Protein AF-A0A316QCT9-F1 (afdb_monomer_lite)

Radius of gyration: 13.99 Å; chains: 1; bounding box: 31×40×29 Å

Structure (mmCIF, N/CA/C/O backbone):
data_AF-A0A316QCT9-F1
#
_entry.id   AF-A0A316QCT9-F1
#
loop_
_atom_site.group_PDB
_atom_site.id
_atom_site.type_symbol
_atom_site.label_atom_id
_atom_site.label_alt_id
_atom_site.label_comp_id
_atom_site.label_asym_id
_atom_site.label_entity_id
_atom_site.label_seq_id
_atom_site.pdbx_PDB_ins_code
_atom_site.Cartn_x
_atom_site.Cartn_y
_atom_site.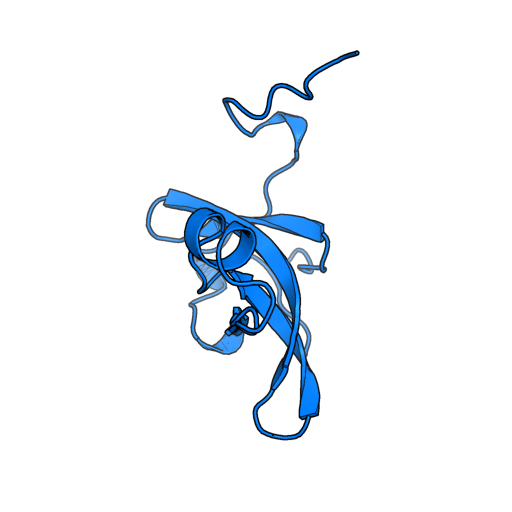Cartn_z
_a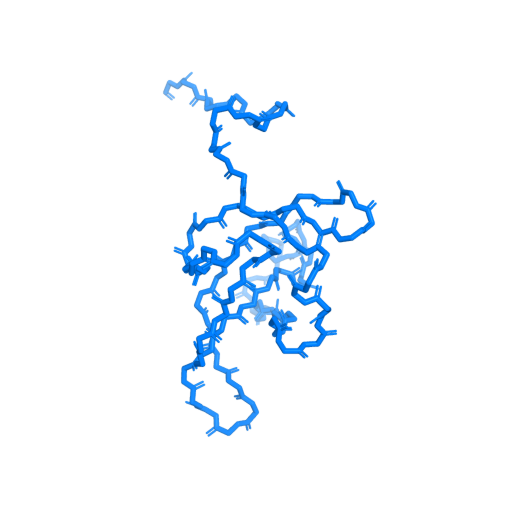tom_site.occupancy
_atom_site.B_iso_or_equiv
_atom_site.auth_seq_id
_atom_site.auth_comp_id
_atom_site.auth_asym_id
_atom_site.auth_atom_id
_atom_site.pdbx_PDB_model_num
ATOM 1 N N . MET A 1 1 ? -5.578 -9.451 -3.124 1.00 82.25 1 MET A N 1
ATOM 2 C CA . MET A 1 1 ? -6.011 -9.637 -1.714 1.00 82.25 1 MET A CA 1
ATOM 3 C C . MET A 1 1 ? -7.009 -8.532 -1.346 1.00 82.25 1 MET A C 1
ATOM 5 O O . MET A 1 1 ? -7.087 -7.570 -2.099 1.00 82.25 1 MET A O 1
ATOM 9 N N . ASN A 1 2 ? -7.796 -8.647 -0.267 1.00 91.50 2 ASN A N 1
ATOM 10 C CA . ASN A 1 2 ? -8.666 -7.548 0.192 1.00 91.50 2 ASN A CA 1
ATOM 11 C C . ASN A 1 2 ? -8.112 -6.961 1.490 1.00 91.50 2 ASN A C 1
ATOM 13 O O . ASN A 1 2 ? -7.853 -7.713 2.427 1.00 91.50 2 ASN A O 1
ATOM 17 N N . TYR A 1 3 ? -7.992 -5.638 1.538 1.00 96.19 3 TYR A N 1
ATOM 18 C CA . TYR A 1 3 ? -7.527 -4.892 2.703 1.00 96.19 3 TYR A CA 1
ATOM 19 C C . TYR A 1 3 ? -8.639 -3.978 3.198 1.00 96.19 3 TYR A C 1
ATOM 21 O O . TYR A 1 3 ? -9.408 -3.442 2.396 1.00 96.19 3 TYR A O 1
ATOM 29 N N . PHE A 1 4 ? -8.728 -3.822 4.512 1.00 97.50 4 PHE A N 1
ATOM 30 C CA . PHE A 1 4 ? -9.723 -2.985 5.168 1.00 97.50 4 PHE A CA 1
ATOM 31 C C . PHE A 1 4 ? -9.014 -2.090 6.168 1.00 97.50 4 PHE A C 1
ATOM 33 O O . PHE A 1 4 ? -8.124 -2.568 6.863 1.00 97.50 4 PHE A O 1
ATOM 40 N N . ASP A 1 5 ? -9.393 -0.820 6.223 1.00 96.94 5 ASP A N 1
ATOM 41 C CA . ASP A 1 5 ? -8.855 0.120 7.202 1.00 96.94 5 ASP A CA 1
ATOM 42 C C . ASP A 1 5 ? -9.382 -0.176 8.621 1.00 96.94 5 ASP A C 1
ATOM 44 O O . ASP A 1 5 ? -10.241 -1.044 8.827 1.00 96.94 5 ASP A O 1
ATOM 48 N N . LYS A 1 6 ? -8.915 0.587 9.611 1.00 96.81 6 LYS A N 1
ATOM 49 C CA . LYS A 1 6 ? -9.339 0.481 11.016 1.00 96.81 6 LYS A CA 1
ATOM 50 C C . LYS A 1 6 ? -10.850 0.646 11.234 1.00 96.81 6 LYS A C 1
ATOM 52 O O . LYS A 1 6 ? -11.374 0.229 12.265 1.00 96.81 6 LYS A O 1
ATOM 57 N N . ASN A 1 7 ? -11.549 1.268 10.285 1.00 96.44 7 ASN A N 1
ATOM 58 C CA . ASN A 1 7 ? -12.988 1.512 10.326 1.00 96.44 7 ASN A CA 1
ATOM 59 C C . ASN A 1 7 ? -13.783 0.420 9.580 1.00 96.44 7 ASN A C 1
ATOM 61 O O . ASN A 1 7 ? -15.012 0.467 9.547 1.00 96.44 7 ASN A O 1
ATOM 65 N N . GLY A 1 8 ? -13.104 -0.571 8.992 1.00 96.81 8 GLY A N 1
ATOM 66 C CA . GLY A 1 8 ? -13.711 -1.643 8.204 1.00 96.81 8 GLY A CA 1
ATOM 67 C C . GLY A 1 8 ? -14.032 -1.254 6.758 1.00 96.81 8 GLY A C 1
ATOM 68 O O . GLY A 1 8 ? -14.734 -1.997 6.070 1.00 96.81 8 GLY A O 1
ATOM 69 N N . ASN A 1 9 ? -13.533 -0.116 6.272 1.00 96.81 9 ASN A N 1
ATOM 70 C CA . ASN A 1 9 ? -13.710 0.315 4.890 1.00 96.81 9 ASN A CA 1
ATOM 71 C C . ASN A 1 9 ? -12.700 -0.387 3.983 1.00 96.81 9 ASN A C 1
ATOM 73 O O . ASN A 1 9 ? -11.511 -0.446 4.286 1.00 96.81 9 ASN A O 1
ATOM 77 N N . GLN A 1 10 ? -13.160 -0.899 2.841 1.00 97.38 10 GLN A N 1
ATOM 78 C CA . GLN A 1 10 ? -12.275 -1.576 1.895 1.00 97.38 10 GLN A CA 1
ATOM 79 C C . GLN A 1 10 ? -11.316 -0.583 1.224 1.00 97.38 10 GLN A C 1
ATOM 81 O O . GLN A 1 10 ? -11.755 0.351 0.551 1.00 97.38 10 GLN A O 1
ATOM 86 N N . ILE A 1 11 ? -10.019 -0.863 1.327 1.00 96.88 11 ILE A N 1
ATOM 87 C CA . ILE A 1 11 ? -8.948 -0.129 0.653 1.00 96.88 11 ILE A CA 1
ATOM 88 C C . ILE A 1 11 ? -8.869 -0.587 -0.809 1.00 96.88 11 ILE A C 1
ATOM 90 O O . ILE A 1 11 ? -8.934 -1.782 -1.112 1.00 96.88 11 ILE A O 1
ATOM 94 N N . LYS A 1 12 ? -8.725 0.370 -1.728 1.00 96.50 12 LYS A N 1
ATOM 95 C CA . LYS A 1 12 ? -8.590 0.140 -3.172 1.00 96.50 12 LYS A CA 1
ATOM 96 C C . LYS A 1 12 ? -7.430 0.959 -3.728 1.00 96.50 12 LYS A C 1
ATOM 98 O O . LYS A 1 12 ? -7.068 1.990 -3.164 1.00 96.50 12 LYS A O 1
ATOM 103 N N . ALA A 1 13 ? -6.876 0.522 -4.855 1.00 96.25 13 ALA A N 1
ATOM 104 C CA . ALA A 1 13 ? -5.873 1.304 -5.567 1.00 96.25 13 ALA A CA 1
ATOM 105 C C . ALA A 1 13 ? -6.403 2.696 -5.941 1.00 96.25 13 ALA A C 1
ATOM 107 O O . ALA A 1 13 ? -7.588 2.876 -6.231 1.00 96.25 13 ALA A O 1
ATOM 108 N N . GLY A 1 14 ? -5.512 3.683 -5.914 1.00 94.50 14 GLY A N 1
ATOM 109 C CA . GLY A 1 14 ? -5.835 5.086 -6.138 1.00 94.50 14 GLY A CA 1
ATOM 110 C C . GLY A 1 14 ? -6.320 5.834 -4.894 1.00 94.50 14 GLY A C 1
ATOM 111 O O . GLY A 1 14 ? -6.400 7.058 -4.963 1.00 94.50 14 GLY A O 1
ATOM 112 N N . MET A 1 15 ? -6.603 5.153 -3.780 1.00 95.62 15 MET A N 1
ATOM 113 C CA . MET A 1 15 ? -6.922 5.801 -2.502 1.00 95.62 15 MET A CA 1
ATOM 114 C C . MET A 1 15 ? -5.658 6.278 -1.787 1.00 95.62 15 MET A C 1
ATOM 116 O O . MET A 1 15 ? -4.586 5.696 -1.956 1.00 95.62 15 MET A O 1
ATOM 120 N N . ASP A 1 16 ? -5.809 7.311 -0.967 1.00 96.00 16 ASP A N 1
ATOM 121 C CA . ASP A 1 16 ? -4.782 7.766 -0.039 1.00 96.00 16 ASP A CA 1
ATOM 122 C C . ASP A 1 16 ? -5.095 7.215 1.360 1.00 96.00 16 ASP A C 1
ATOM 124 O O . ASP A 1 16 ? -6.253 7.176 1.787 1.00 96.00 16 ASP A O 1
ATOM 128 N N . ILE A 1 17 ? -4.067 6.743 2.058 1.00 96.06 17 ILE A N 1
ATOM 129 C CA . ILE A 1 17 ? -4.176 6.168 3.399 1.00 96.06 17 ILE A CA 1
ATOM 130 C C . ILE A 1 17 ? -3.216 6.871 4.352 1.00 96.06 17 ILE A C 1
ATOM 132 O O . ILE A 1 17 ? -2.121 7.272 3.962 1.00 96.06 17 ILE A O 1
ATOM 136 N N . ARG A 1 18 ? -3.621 7.011 5.613 1.00 96.25 18 ARG A N 1
ATOM 137 C CA . ARG A 1 18 ? -2.746 7.418 6.707 1.00 96.25 18 ARG A CA 1
ATOM 138 C C . ARG A 1 18 ? -2.255 6.175 7.432 1.00 96.25 18 ARG A C 1
ATOM 140 O O . ARG A 1 18 ? -3.065 5.371 7.895 1.00 96.25 18 ARG A O 1
ATOM 147 N N . MET A 1 19 ? -0.940 6.040 7.532 1.00 95.12 19 MET A N 1
ATOM 148 C CA . MET A 1 19 ? -0.268 4.932 8.203 1.00 95.12 19 MET A CA 1
ATOM 149 C C . MET A 1 19 ? -0.167 5.177 9.717 1.00 95.12 19 MET A C 1
ATOM 151 O O . MET A 1 19 ? -0.392 6.290 10.199 1.00 95.12 19 MET A O 1
ATOM 155 N N . ALA A 1 20 ? 0.208 4.142 10.476 1.00 93.00 20 ALA A N 1
ATOM 156 C CA . ALA A 1 20 ? 0.339 4.199 11.937 1.00 93.00 20 ALA A CA 1
ATOM 157 C C . ALA A 1 20 ? 1.349 5.258 12.427 1.00 93.00 20 ALA A C 1
ATOM 159 O O . ALA A 1 20 ? 1.167 5.864 13.482 1.00 93.00 20 ALA A O 1
ATOM 160 N N . ASP A 1 21 ? 2.398 5.519 11.642 1.00 91.88 21 ASP A N 1
ATOM 161 C CA . ASP A 1 21 ? 3.407 6.547 11.927 1.00 91.88 21 ASP A CA 1
ATOM 162 C C . ASP A 1 21 ? 2.955 7.976 11.560 1.00 91.88 21 ASP A C 1
ATOM 164 O O . ASP A 1 21 ? 3.689 8.941 11.783 1.00 91.88 21 ASP A O 1
ATOM 168 N N . GLY A 1 22 ? 1.738 8.126 11.027 1.00 91.50 22 GLY A N 1
ATOM 169 C CA . GLY A 1 22 ? 1.158 9.395 10.600 1.00 91.50 22 GLY A CA 1
ATOM 170 C C . GLY A 1 22 ? 1.531 9.827 9.181 1.00 91.50 22 GLY A C 1
ATOM 171 O O . GLY A 1 22 ? 1.069 10.888 8.756 1.00 91.50 22 GLY A O 1
ATOM 172 N N . SER A 1 23 ? 2.326 9.043 8.445 1.00 92.00 23 SER A N 1
ATOM 173 C CA . SER A 1 23 ? 2.604 9.292 7.026 1.00 92.00 23 SER A CA 1
ATOM 174 C C . SER A 1 23 ? 1.355 9.093 6.161 1.00 92.00 23 SER A C 1
ATOM 176 O O . SER A 1 23 ? 0.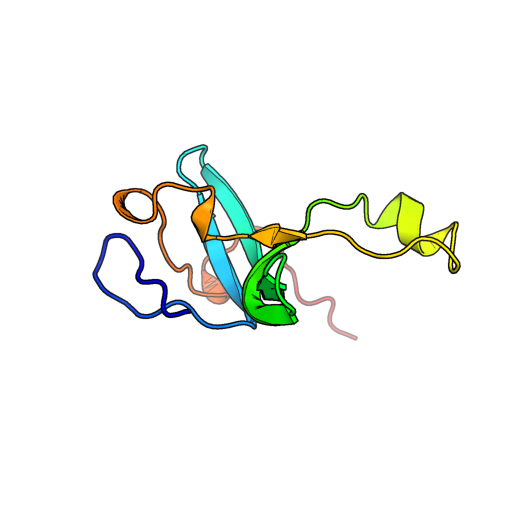442 8.344 6.519 1.00 92.00 23 SER A O 1
ATOM 178 N N . PHE A 1 24 ? 1.305 9.796 5.026 1.00 93.81 24 PHE A N 1
ATOM 179 C CA . PHE A 1 24 ? 0.244 9.668 4.029 1.00 93.81 24 PHE A CA 1
ATOM 180 C C . PHE A 1 24 ? 0.804 9.008 2.777 1.00 93.81 24 PHE A C 1
ATOM 182 O O . PHE A 1 24 ? 1.765 9.508 2.197 1.00 93.81 24 PHE A O 1
ATOM 189 N N . GLU A 1 25 ? 0.170 7.924 2.346 1.00 95.44 25 GLU A N 1
ATOM 190 C CA . GLU A 1 25 ? 0.645 7.088 1.250 1.00 95.44 25 GLU A CA 1
ATOM 191 C C . GLU A 1 25 ? -0.459 6.841 0.222 1.00 95.44 25 GLU A C 1
ATOM 193 O O . GLU A 1 25 ? -1.628 6.645 0.564 1.00 95.44 25 GLU A O 1
ATOM 198 N N . ARG A 1 26 ? -0.079 6.807 -1.059 1.00 95.31 26 ARG A N 1
ATOM 199 C CA . ARG A 1 26 ? -0.971 6.411 -2.156 1.00 95.31 26 ARG A CA 1
ATOM 200 C C . ARG A 1 26 ? -0.937 4.895 -2.312 1.00 95.31 26 ARG A C 1
ATOM 202 O O . ARG A 1 26 ? 0.136 4.299 -2.379 1.00 95.31 26 ARG A O 1
ATOM 209 N N . VAL A 1 27 ? -2.109 4.285 -2.445 1.00 96.56 27 VAL A N 1
ATOM 210 C CA . VAL A 1 27 ? -2.245 2.849 -2.706 1.00 96.56 27 VAL A CA 1
ATOM 211 C C . VAL A 1 27 ? -2.169 2.569 -4.206 1.00 96.56 27 V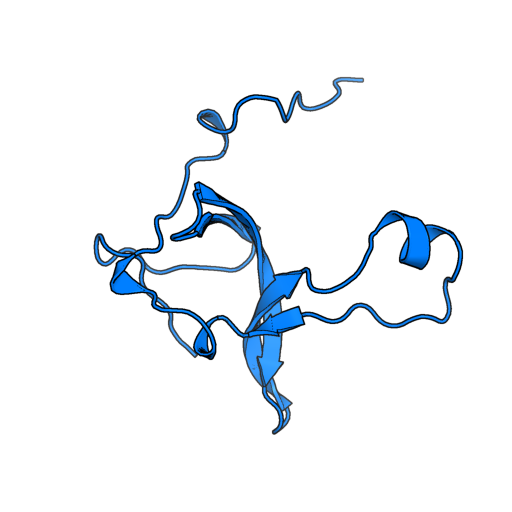AL A C 1
ATOM 213 O O . VAL A 1 27 ? -2.886 3.184 -4.999 1.00 96.56 27 VAL A O 1
ATOM 216 N N . TYR A 1 28 ? -1.350 1.595 -4.594 1.00 96.56 28 TYR A N 1
ATOM 217 C CA . TYR A 1 28 ? -1.149 1.154 -5.974 1.00 96.56 28 TYR A CA 1
ATOM 218 C C . TYR A 1 28 ? -1.548 -0.311 -6.154 1.00 96.56 28 TYR A C 1
ATOM 220 O O . TYR A 1 28 ? -1.436 -1.115 -5.226 1.00 96.56 28 TYR A O 1
ATOM 228 N N . GLU A 1 29 ? -1.984 -0.660 -7.366 1.00 96.44 29 GLU A N 1
ATOM 229 C CA . GLU A 1 29 ? -2.072 -2.060 -7.786 1.00 96.44 29 GLU A CA 1
ATOM 230 C C . GLU A 1 29 ? -0.659 -2.628 -7.946 1.00 96.44 29 GLU A C 1
ATOM 232 O O . GLU A 1 29 ? 0.215 -1.995 -8.537 1.00 96.44 29 GLU A O 1
ATOM 237 N N . THR A 1 30 ? -0.438 -3.825 -7.417 1.00 94.62 30 THR A N 1
ATOM 238 C CA . THR A 1 30 ? 0.830 -4.550 -7.518 1.00 94.62 30 THR A CA 1
ATOM 239 C C . THR A 1 30 ? 0.560 -6.053 -7.626 1.00 94.62 30 THR A C 1
ATOM 241 O O . THR A 1 30 ? -0.584 -6.491 -7.792 1.00 94.62 30 THR A O 1
ATOM 244 N N . THR A 1 31 ? 1.611 -6.859 -7.549 1.00 93.50 31 THR A N 1
ATOM 245 C CA . THR A 1 31 ? 1.524 -8.312 -7.437 1.00 93.50 31 THR A CA 1
ATOM 246 C C . THR A 1 31 ? 2.337 -8.818 -6.256 1.00 93.50 31 THR A C 1
ATOM 248 O O . THR A 1 31 ? 3.409 -8.284 -5.970 1.00 93.50 31 THR A O 1
ATOM 251 N N . ASP A 1 32 ? 1.860 -9.874 -5.603 1.00 88.44 32 ASP A N 1
ATOM 252 C CA . ASP A 1 32 ? 2.626 -10.581 -4.577 1.00 88.44 32 ASP A CA 1
ATOM 253 C C . ASP A 1 32 ? 3.840 -11.329 -5.177 1.00 88.44 32 ASP A C 1
ATOM 255 O O . ASP A 1 32 ? 4.058 -11.361 -6.392 1.00 88.44 32 ASP A O 1
ATOM 259 N N . ALA A 1 33 ? 4.627 -11.987 -4.320 1.00 85.81 33 ALA A N 1
ATOM 260 C CA . ALA A 1 33 ? 5.805 -12.759 -4.734 1.00 85.81 33 ALA A CA 1
ATOM 261 C C . ALA A 1 33 ? 5.495 -13.948 -5.674 1.00 85.81 33 ALA A C 1
ATOM 263 O O . ALA A 1 33 ? 6.415 -14.534 -6.245 1.00 85.81 33 ALA A O 1
ATOM 264 N N . TYR A 1 34 ? 4.222 -14.316 -5.830 1.00 90.50 34 TYR A N 1
ATOM 265 C CA . TYR A 1 34 ? 3.746 -15.395 -6.692 1.00 90.50 34 TYR A CA 1
ATOM 266 C C . TYR A 1 34 ? 3.058 -14.872 -7.965 1.00 90.50 34 TYR A C 1
ATOM 268 O O . TYR A 1 34 ? 2.594 -15.674 -8.776 1.00 90.50 34 TYR A O 1
ATOM 276 N N . GLY A 1 35 ? 3.001 -13.550 -8.163 1.00 90.38 35 GLY A N 1
ATOM 277 C CA . GLY A 1 35 ? 2.367 -12.914 -9.316 1.00 90.38 35 GLY A CA 1
ATOM 278 C C . GLY A 1 35 ? 0.849 -12.743 -9.196 1.00 90.38 35 GLY A C 1
ATOM 279 O O . GLY A 1 35 ? 0.201 -12.434 -10.196 1.00 90.38 35 GLY A O 1
ATOM 280 N N . ASN A 1 36 ? 0.256 -12.942 -8.014 1.00 93.38 36 ASN A N 1
ATOM 281 C CA . ASN A 1 36 ? -1.175 -12.708 -7.812 1.00 93.38 36 ASN A CA 1
ATOM 282 C C . ASN A 1 36 ? -1.460 -11.222 -7.550 1.00 93.38 36 ASN A C 1
ATOM 284 O O . ASN A 1 36 ? -0.625 -10.556 -6.941 1.00 93.38 36 ASN A O 1
ATOM 288 N N . PRO A 1 37 ? -2.648 -10.704 -7.920 1.00 94.88 37 PRO A N 1
ATOM 289 C CA . PRO A 1 37 ? -3.014 -9.312 -7.675 1.00 94.88 37 PRO A CA 1
ATOM 290 C C . PRO A 1 37 ? -2.979 -8.922 -6.196 1.00 94.88 37 PRO A C 1
ATOM 292 O O . PRO A 1 37 ? -3.591 -9.579 -5.338 1.00 94.88 37 PRO A O 1
ATOM 295 N N . ASP A 1 38 ? -2.339 -7.791 -5.925 1.00 96.31 38 ASP A N 1
ATOM 296 C CA . ASP A 1 38 ? -2.138 -7.263 -4.587 1.00 96.31 38 ASP A CA 1
ATOM 297 C C . ASP A 1 38 ? -2.199 -5.724 -4.545 1.00 96.31 38 ASP A C 1
ATOM 299 O O . ASP A 1 38 ? -2.304 -5.070 -5.585 1.00 96.31 38 ASP A O 1
ATOM 303 N N . LEU A 1 39 ? -2.169 -5.143 -3.343 1.00 97.25 39 LEU A N 1
ATOM 304 C CA . LEU A 1 39 ? -2.081 -3.699 -3.125 1.00 97.25 39 LEU A CA 1
ATOM 305 C C . LEU A 1 39 ? -0.815 -3.348 -2.340 1.00 97.25 39 LEU A C 1
ATOM 307 O O . LEU A 1 39 ? -0.416 -4.081 -1.436 1.00 97.25 39 LEU A O 1
ATOM 311 N N . GLY A 1 40 ? -0.210 -2.203 -2.649 1.00 96.56 40 GLY A N 1
ATOM 312 C CA . GLY A 1 40 ? 0.983 -1.728 -1.950 1.00 96.56 40 GLY A CA 1
ATOM 313 C C . GLY A 1 40 ? 1.163 -0.214 -1.977 1.00 96.56 40 GLY A C 1
ATOM 314 O O . GLY A 1 40 ? 0.439 0.499 -2.672 1.00 96.56 40 GLY A O 1
ATOM 315 N N . ILE A 1 41 ? 2.147 0.257 -1.215 1.00 96.12 41 ILE A N 1
ATOM 316 C CA . ILE A 1 41 ? 2.596 1.656 -1.174 1.00 96.12 41 ILE A CA 1
ATOM 317 C C . ILE A 1 41 ? 3.960 1.799 -1.851 1.00 96.12 41 ILE A C 1
ATOM 319 O O . ILE A 1 41 ? 4.692 0.817 -1.994 1.00 96.12 41 ILE A O 1
ATOM 323 N N . ASN A 1 42 ? 4.298 3.010 -2.291 1.00 94.56 42 ASN A N 1
ATOM 324 C CA . ASN A 1 42 ? 5.552 3.265 -2.995 1.00 94.56 42 ASN A CA 1
ATOM 325 C C . ASN A 1 42 ? 6.761 2.995 -2.086 1.00 94.56 42 ASN A C 1
ATOM 327 O O . ASN A 1 42 ? 6.859 3.552 -0.998 1.00 94.56 42 ASN A O 1
ATOM 331 N N . ALA A 1 43 ? 7.693 2.163 -2.545 1.00 92.94 43 ALA A N 1
ATOM 332 C CA . ALA A 1 43 ? 8.961 1.910 -1.861 1.00 92.94 43 ALA A CA 1
ATOM 333 C C . ALA A 1 43 ? 10.154 2.544 -2.594 1.00 92.94 43 ALA A C 1
ATOM 335 O O . ALA A 1 43 ? 11.295 2.435 -2.147 1.00 92.94 43 ALA A O 1
ATOM 336 N N . SER A 1 44 ? 9.908 3.191 -3.735 1.00 92.06 44 SER A N 1
ATOM 337 C CA . SER A 1 44 ? 10.939 3.811 -4.556 1.00 92.06 44 SER A CA 1
ATOM 338 C C . SER A 1 44 ? 11.034 5.316 -4.333 1.00 92.06 44 SER A C 1
ATOM 340 O O . SER A 1 44 ? 10.071 5.994 -3.988 1.00 92.06 44 SER A O 1
ATOM 342 N N . ASN A 1 45 ? 12.221 5.858 -4.592 1.00 90.94 45 ASN A N 1
ATOM 343 C CA . ASN A 1 45 ? 12.425 7.298 -4.659 1.00 90.94 45 ASN A CA 1
ATOM 344 C C . ASN A 1 45 ? 12.012 7.807 -6.052 1.00 90.94 45 ASN A C 1
ATOM 346 O O . ASN A 1 45 ? 12.670 7.486 -7.043 1.00 90.94 45 ASN A O 1
ATOM 350 N N . GLU A 1 46 ? 10.951 8.613 -6.121 1.00 89.81 46 GLU A N 1
ATOM 351 C CA . GLU A 1 46 ? 10.421 9.155 -7.382 1.00 89.81 46 GLU A CA 1
ATOM 352 C C . GLU A 1 46 ? 11.467 9.960 -8.165 1.00 89.81 46 GLU A C 1
ATOM 354 O O . GLU A 1 46 ? 11.635 9.741 -9.362 1.00 89.81 46 GLU A O 1
ATOM 359 N N . GLU A 1 47 ? 12.250 10.809 -7.491 1.00 91.38 47 GLU A N 1
ATOM 360 C CA . GLU A 1 47 ? 13.300 11.613 -8.133 1.00 91.38 47 GLU A CA 1
ATOM 361 C C . GLU A 1 47 ? 14.398 10.722 -8.740 1.00 91.38 47 GLU A C 1
ATOM 363 O O . GLU A 1 47 ? 14.984 11.031 -9.782 1.00 91.38 47 GLU A O 1
ATOM 368 N N . TYR A 1 48 ? 14.681 9.580 -8.105 1.00 91.00 48 TYR A N 1
ATOM 369 C CA . TYR A 1 48 ? 15.614 8.604 -8.657 1.00 91.00 48 TYR A CA 1
ATOM 370 C C . TYR A 1 48 ? 15.047 7.934 -9.913 1.00 91.00 48 TYR A C 1
ATOM 372 O O . TYR A 1 48 ? 15.775 7.812 -10.901 1.00 91.00 48 TYR A O 1
ATOM 380 N N . LEU A 1 49 ? 13.770 7.538 -9.895 1.00 91.88 49 LEU A N 1
ATOM 381 C CA . LEU A 1 49 ? 13.097 6.911 -11.037 1.00 91.88 49 LEU A CA 1
ATOM 382 C C . LEU A 1 49 ? 13.007 7.858 -12.242 1.00 91.88 49 LEU A C 1
ATOM 384 O O . LEU A 1 49 ? 13.252 7.430 -13.368 1.00 91.88 49 LEU A O 1
ATOM 388 N N . GLU A 1 50 ? 12.746 9.149 -12.020 1.00 91.94 50 GLU A N 1
ATOM 389 C CA . GLU A 1 50 ? 12.737 10.167 -13.082 1.00 91.94 50 GLU A CA 1
ATOM 390 C C . GLU A 1 50 ? 14.087 10.270 -13.806 1.00 91.94 50 GLU A C 1
ATOM 392 O O . GLU A 1 50 ? 14.147 10.479 -15.019 1.00 91.94 50 GLU A O 1
ATOM 397 N N . ARG A 1 51 ? 15.188 10.099 -13.067 1.00 94.56 51 ARG A N 1
ATOM 398 C CA . ARG A 1 51 ? 16.555 10.186 -13.600 1.00 94.56 51 ARG A CA 1
ATOM 399 C C . ARG A 1 51 ? 17.066 8.867 -14.185 1.00 94.56 51 ARG A C 1
ATOM 401 O O . ARG A 1 51 ? 18.058 8.878 -14.913 1.00 94.56 51 ARG A O 1
ATOM 408 N N . HIS A 1 52 ? 16.412 7.745 -13.888 1.00 92.50 52 HIS A N 1
ATOM 409 C CA . HIS A 1 52 ? 16.853 6.405 -14.276 1.00 92.50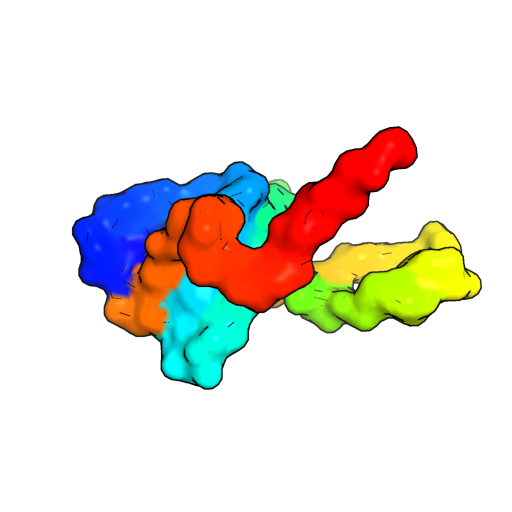 52 HIS A CA 1
ATOM 410 C C . HIS A 1 52 ? 15.678 5.602 -14.857 1.00 92.50 52 HIS A C 1
ATOM 412 O O . HIS A 1 52 ? 15.119 4.748 -14.173 1.00 92.50 52 HIS A O 1
ATOM 418 N N . PRO A 1 53 ? 15.329 5.799 -16.142 1.00 88.94 53 PRO A N 1
ATOM 419 C CA . PRO A 1 53 ? 14.137 5.195 -16.754 1.00 88.94 53 PRO A CA 1
ATOM 420 C C . PRO A 1 53 ? 14.202 3.664 -16.893 1.00 88.94 53 PRO A C 1
ATOM 422 O O . PRO A 1 53 ? 13.216 3.033 -17.256 1.00 88.94 53 PRO A O 1
ATOM 425 N N . TYR A 1 54 ? 15.366 3.059 -16.643 1.00 91.25 54 TYR A N 1
ATOM 426 C CA . TYR A 1 54 ? 15.547 1.607 -16.597 1.00 91.25 54 TYR A CA 1
ATOM 427 C C . TYR A 1 54 ? 15.297 1.016 -15.202 1.00 91.25 54 TYR A C 1
ATOM 429 O O . TYR A 1 54 ? 15.207 -0.204 -15.066 1.00 91.25 54 TYR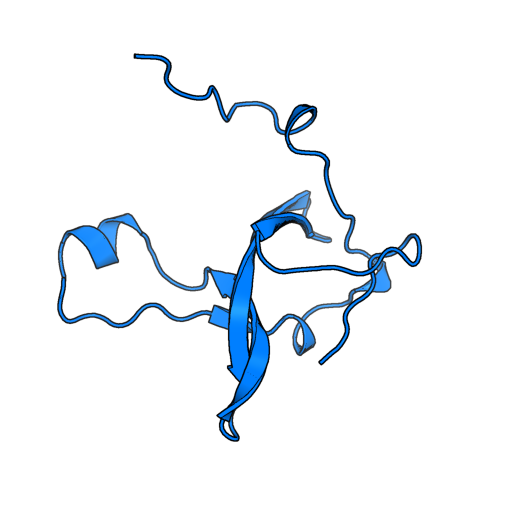 A O 1
ATOM 437 N N . ALA A 1 55 ? 15.246 1.849 -14.160 1.00 90.62 55 ALA A N 1
ATOM 438 C CA . ALA A 1 55 ? 14.942 1.397 -12.816 1.00 90.62 55 ALA A CA 1
ATOM 439 C C . ALA A 1 55 ? 13.457 1.033 -12.738 1.00 90.62 55 ALA A C 1
ATOM 441 O O . ALA A 1 55 ? 12.591 1.757 -13.230 1.00 90.62 55 ALA A O 1
ATOM 442 N N . SER A 1 56 ? 13.167 -0.114 -12.135 1.00 89.06 56 SER A N 1
ATOM 443 C CA . SER A 1 56 ? 11.789 -0.530 -11.887 1.00 89.06 56 SER A CA 1
ATOM 444 C C . SER A 1 56 ? 11.302 0.085 -10.583 1.00 89.06 56 SER A C 1
ATOM 446 O O . SER A 1 56 ? 12.057 0.164 -9.617 1.00 89.06 56 SER A O 1
ATOM 448 N N . ARG A 1 57 ? 10.040 0.515 -10.565 1.00 92.19 57 ARG A N 1
ATOM 449 C CA . ARG A 1 57 ? 9.374 0.940 -9.335 1.00 92.19 57 ARG A CA 1
ATOM 450 C C . ARG A 1 57 ? 9.090 -0.278 -8.464 1.00 92.19 57 ARG A C 1
ATOM 452 O O . ARG A 1 57 ? 8.626 -1.303 -8.959 1.00 92.19 57 ARG A O 1
ATOM 459 N N . GLU A 1 58 ? 9.344 -0.132 -7.177 1.00 93.31 58 GLU A N 1
ATOM 460 C CA . GLU A 1 58 ? 9.120 -1.140 -6.151 1.00 93.31 58 GLU A CA 1
ATOM 461 C C . GLU A 1 58 ? 8.006 -0.688 -5.207 1.00 93.31 58 GLU A C 1
ATOM 463 O O . GLU A 1 58 ? 7.813 0.506 -4.959 1.00 93.31 58 GLU A O 1
ATOM 468 N N . TYR A 1 59 ? 7.283 -1.663 -4.661 1.00 94.94 59 TYR A N 1
ATOM 469 C CA . TYR A 1 59 ? 6.162 -1.430 -3.761 1.00 94.94 59 TYR A CA 1
ATOM 470 C C . TYR A 1 59 ? 6.294 -2.285 -2.506 1.00 94.94 59 TYR A C 1
ATOM 472 O O . TYR A 1 59 ? 6.616 -3.472 -2.590 1.00 94.94 59 TYR A O 1
ATOM 480 N N . TYR A 1 60 ? 5.968 -1.713 -1.348 1.00 94.81 60 TYR A N 1
ATOM 481 C CA . TYR A 1 60 ? 5.727 -2.498 -0.142 1.00 94.81 60 TYR A CA 1
ATOM 482 C C . TYR A 1 60 ? 4.272 -2.952 -0.126 1.00 94.81 60 TYR A C 1
ATOM 484 O O . TYR A 1 60 ? 3.365 -2.121 -0.091 1.00 94.81 60 TYR A O 1
ATOM 492 N N . SER A 1 61 ? 4.048 -4.268 -0.146 1.00 94.94 61 SER A N 1
ATOM 493 C CA . SER A 1 61 ? 2.700 -4.833 -0.030 1.00 94.94 61 SER A CA 1
ATOM 494 C C . SER A 1 61 ? 2.030 -4.390 1.268 1.00 94.94 61 SER A C 1
ATOM 496 O O . SER A 1 61 ? 2.662 -4.357 2.329 1.00 94.94 61 SER A O 1
ATOM 498 N N . LEU A 1 62 ? 0.724 -4.125 1.196 1.00 95.62 62 LEU A N 1
ATOM 499 C CA . LEU A 1 62 ? -0.094 -3.823 2.363 1.00 95.62 62 LEU A CA 1
ATOM 500 C C . LEU A 1 62 ? -0.125 -4.981 3.373 1.00 95.62 62 LEU A C 1
ATOM 502 O O . LEU A 1 62 ? -0.393 -4.739 4.546 1.00 95.62 62 LEU A O 1
ATOM 506 N N . CYS A 1 63 ? 0.209 -6.222 2.984 1.00 93.50 63 CYS A N 1
ATOM 507 C CA . CYS A 1 63 ? 0.304 -7.330 3.945 1.00 93.50 63 CYS A CA 1
ATOM 508 C C . CYS A 1 63 ? 1.423 -7.152 4.980 1.00 93.50 63 CYS A C 1
ATOM 510 O O . CYS A 1 63 ? 1.412 -7.837 6.000 1.00 93.50 63 CYS A O 1
ATOM 512 N N . ASN A 1 64 ? 2.389 -6.269 4.718 1.00 93.44 64 ASN A N 1
ATOM 513 C CA . ASN A 1 64 ? 3.511 -6.014 5.620 1.00 93.44 64 ASN A CA 1
ATOM 514 C C . ASN A 1 64 ? 3.169 -5.027 6.746 1.00 93.44 64 ASN A C 1
ATOM 516 O O . ASN A 1 64 ? 4.010 -4.792 7.612 1.00 93.44 64 ASN A O 1
ATOM 520 N N . PHE A 1 65 ? 1.969 -4.444 6.736 1.00 93.94 65 PHE A N 1
ATOM 521 C CA . PHE A 1 65 ? 1.559 -3.404 7.675 1.00 93.94 65 PHE A CA 1
ATOM 522 C C . PHE A 1 65 ? 0.344 -3.843 8.497 1.00 93.94 65 PHE A C 1
ATOM 524 O O . PHE A 1 65 ? -0.467 -4.662 8.058 1.00 93.94 65 PHE A O 1
ATOM 531 N N . ASP A 1 66 ? 0.199 -3.267 9.690 1.00 95.00 66 ASP A N 1
ATOM 532 C CA . ASP A 1 66 ? -0.974 -3.485 10.531 1.00 95.00 66 ASP A CA 1
ATOM 533 C C . ASP A 1 66 ? -2.141 -2.609 10.061 1.00 95.00 66 ASP A C 1
ATOM 535 O O . ASP A 1 66 ? -2.204 -1.407 10.318 1.00 95.00 66 ASP A O 1
ATOM 539 N N . MET A 1 67 ? -3.089 -3.228 9.359 1.00 95.31 67 MET A N 1
ATOM 540 C CA . MET A 1 67 ? -4.261 -2.533 8.828 1.00 95.31 67 MET A CA 1
ATOM 541 C C . MET A 1 67 ? -5.214 -2.013 9.913 1.00 95.31 67 MET A C 1
ATOM 543 O O . MET A 1 67 ? -6.033 -1.143 9.624 1.00 95.31 67 MET A O 1
ATOM 547 N N . SER A 1 68 ? -5.106 -2.493 11.157 1.00 95.62 68 SER A N 1
ATOM 548 C CA . SER A 1 68 ? -5.940 -2.012 12.264 1.00 95.62 68 SER A CA 1
ATOM 549 C C . SER A 1 68 ? -5.576 -0.602 12.740 1.00 95.62 68 SER A C 1
ATOM 551 O O . SER A 1 68 ? -6.368 0.029 13.440 1.00 95.62 68 SER A O 1
ATOM 553 N N . GLU A 1 69 ? -4.423 -0.080 12.315 1.00 95.75 69 GLU A N 1
ATOM 554 C CA . GLU A 1 69 ? -3.977 1.290 12.593 1.00 95.75 69 GLU A CA 1
ATOM 555 C C . GLU A 1 69 ? -4.069 2.212 11.364 1.00 95.75 69 GLU A C 1
ATOM 557 O O . GLU A 1 69 ? -3.939 3.431 11.491 1.00 95.75 69 GLU A O 1
ATOM 562 N N . VAL A 1 70 ? -4.327 1.649 10.179 1.00 96.25 70 VAL A N 1
ATOM 563 C CA . VAL A 1 70 ? -4.418 2.383 8.910 1.00 96.25 70 VAL A CA 1
ATOM 564 C C . VAL A 1 70 ? -5.804 2.998 8.738 1.00 96.25 70 VAL A C 1
ATOM 566 O O . VAL A 1 70 ? -6.817 2.408 9.105 1.00 96.25 70 VAL A O 1
ATOM 569 N N . GLU A 1 71 ? -5.867 4.185 8.145 1.00 97.06 71 GLU A N 1
ATOM 570 C CA . GLU A 1 71 ? -7.115 4.904 7.875 1.00 97.06 71 GLU A CA 1
ATOM 571 C C . GLU A 1 71 ? -7.156 5.397 6.431 1.00 97.06 71 GLU A C 1
ATOM 573 O O . GLU A 1 71 ? -6.194 6.002 5.966 1.00 97.06 71 GLU A O 1
ATOM 578 N N . ILE A 1 72 ? -8.267 5.169 5.725 1.00 96.31 72 ILE A N 1
ATOM 579 C CA . ILE A 1 72 ? -8.491 5.807 4.421 1.00 96.31 72 ILE A CA 1
ATOM 580 C C . ILE A 1 72 ? -8.741 7.295 4.644 1.00 96.31 72 ILE A C 1
ATOM 582 O O . ILE A 1 72 ? -9.525 7.678 5.512 1.00 96.31 72 ILE A O 1
ATOM 586 N N . VAL A 1 73 ? -8.091 8.125 3.835 1.00 93.94 73 VAL A N 1
ATOM 587 C CA . VAL A 1 73 ? -8.182 9.580 3.916 1.00 93.94 73 VAL A CA 1
ATOM 588 C C . VAL A 1 73 ? -8.847 10.093 2.651 1.00 93.94 73 VAL A C 1
ATOM 590 O O . VAL A 1 73 ? -8.472 9.713 1.540 1.00 93.94 73 VAL A O 1
ATOM 593 N N . ASP A 1 74 ? -9.836 10.967 2.807 1.00 80.62 74 ASP A N 1
ATOM 594 C CA . ASP A 1 74 ? -10.424 11.647 1.661 1.00 80.62 74 ASP A CA 1
ATOM 595 C C . ASP A 1 74 ? -9.418 12.641 1.070 1.00 80.62 74 ASP A C 1
ATOM 597 O O . ASP A 1 74 ? -8.736 13.373 1.790 1.00 80.62 74 ASP A O 1
ATOM 601 N N . GLN A 1 75 ? -9.351 12.723 -0.260 1.00 64.75 75 GLN A N 1
ATOM 602 C CA . GLN A 1 75 ? -8.404 13.605 -0.962 1.00 64.75 75 GLN A CA 1
ATOM 603 C C . GLN A 1 75 ? -8.587 15.094 -0.634 1.00 64.75 75 GLN A C 1
ATOM 605 O O . GLN A 1 75 ? -7.676 15.887 -0.858 1.00 64.75 75 GLN A O 1
ATOM 610 N N . MET A 1 76 ? -9.742 15.482 -0.084 1.00 56.31 76 MET A N 1
ATOM 611 C CA . MET A 1 76 ? -9.990 16.845 0.395 1.00 56.31 76 MET A CA 1
ATOM 612 C C . MET A 1 76 ? -9.302 17.160 1.732 1.00 56.31 76 MET A C 1
ATOM 614 O O . MET A 1 76 ? -9.158 18.334 2.064 1.00 56.31 76 MET A O 1
ATOM 618 N N . GLU A 1 77 ? -8.874 16.146 2.488 1.00 52.53 77 GLU A N 1
ATOM 619 C CA . GLU A 1 77 ? -8.286 16.304 3.823 1.00 52.53 77 GLU A CA 1
ATOM 620 C C . GLU A 1 77 ? -6.755 16.223 3.840 1.00 52.53 77 GLU A C 1
ATOM 622 O O . GLU A 1 77 ? -6.153 16.385 4.899 1.00 52.53 77 GLU A O 1
ATOM 627 N N . LEU A 1 78 ? -6.098 16.020 2.691 1.00 56.00 78 LEU A N 1
ATOM 628 C CA . LEU A 1 78 ? -4.637 16.037 2.599 1.00 56.00 78 LEU A CA 1
ATOM 629 C C . LEU A 1 78 ? -4.117 17.489 2.584 1.00 56.00 78 LEU A C 1
ATOM 631 O O . LEU A 1 78 ? -4.284 18.191 1.579 1.00 56.00 78 LEU A O 1
ATOM 635 N N . PRO A 1 79 ? -3.452 17.978 3.651 1.00 48.44 79 PRO A N 1
ATOM 636 C CA . PRO A 1 79 ? -2.863 19.307 3.636 1.00 48.44 79 PRO A CA 1
ATOM 637 C C . PRO A 1 79 ? -1.687 19.334 2.650 1.00 48.44 79 PRO A C 1
ATOM 639 O O . PRO A 1 79 ? -0.628 18.773 2.912 1.00 48.44 79 PRO A O 1
ATOM 642 N N . GLY A 1 80 ? -1.861 20.016 1.515 1.00 53.56 80 GLY A N 1
ATOM 643 C CA . GLY A 1 80 ? -0.749 20.403 0.639 1.00 53.56 80 GLY A CA 1
ATOM 644 C C . GLY A 1 80 ? -0.677 19.744 -0.738 1.00 53.56 80 GLY A C 1
ATOM 645 O O . GLY A 1 80 ? 0.166 20.160 -1.529 1.00 53.56 80 GLY A O 1
ATOM 646 N N . MET A 1 81 ? -1.578 18.828 -1.108 1.00 50.94 81 MET A N 1
ATOM 647 C CA . MET A 1 81 ? -1.769 18.489 -2.526 1.00 50.94 81 MET A CA 1
ATOM 648 C C . MET A 1 81 ? -2.663 19.544 -3.185 1.00 50.94 81 MET A C 1
ATOM 650 O O . MET A 1 81 ? -3.812 19.302 -3.544 1.00 50.94 81 MET A O 1
ATOM 654 N N . SER A 1 82 ? -2.127 20.761 -3.330 1.00 42.84 82 SER A N 1
ATOM 655 C CA . SER A 1 82 ? -2.654 21.709 -4.306 1.00 42.84 82 SER A CA 1
ATOM 656 C C . SER A 1 82 ? -2.570 21.013 -5.657 1.00 42.84 82 SER A C 1
ATOM 658 O O . SER A 1 82 ? -1.482 20.884 -6.213 1.00 42.84 82 SER A O 1
ATOM 660 N N . MET A 1 83 ? -3.713 20.561 -6.176 1.00 48.38 83 MET A N 1
ATOM 661 C CA . MET A 1 83 ? -3.897 20.359 -7.607 1.00 48.38 83 MET A CA 1
ATOM 662 C C . MET A 1 83 ? -3.356 21.621 -8.273 1.00 48.38 83 MET A C 1
ATOM 664 O O . MET A 1 83 ? -3.951 22.694 -8.152 1.00 48.38 83 MET A O 1
ATOM 668 N N . GLY A 1 84 ? -2.165 21.519 -8.862 1.00 39.41 84 GLY A N 1
ATOM 669 C CA . GLY A 1 84 ? -1.591 22.566 -9.682 1.00 39.41 84 GLY A CA 1
ATOM 670 C C . GLY A 1 84 ? -2.544 22.775 -10.841 1.00 39.41 84 GLY A C 1
ATOM 671 O O . GLY A 1 84 ? -2.505 22.044 -11.823 1.00 39.41 84 GLY A O 1
ATOM 672 N N . GLY A 1 85 ? -3.463 23.720 -10.676 1.00 43.25 85 GLY A N 1
ATOM 673 C CA . GLY A 1 85 ? -4.238 24.244 -11.774 1.00 43.25 85 GLY A CA 1
ATOM 674 C C . GLY A 1 85 ? -3.282 24.979 -12.695 1.00 43.25 85 GLY A C 1
ATOM 675 O O . GLY A 1 85 ? -2.683 25.968 -12.276 1.00 43.25 85 GLY A O 1
ATOM 676 N N . MET A 1 86 ? -3.129 24.462 -13.910 1.00 35.53 86 MET A N 1
ATOM 677 C CA . MET A 1 86 ? -3.315 25.150 -15.196 1.00 35.53 86 MET A CA 1
ATOM 678 C C . MET A 1 86 ? -2.781 24.274 -16.324 1.00 35.53 86 MET A C 1
ATOM 680 O O . MET A 1 86 ? -1.589 23.905 -16.278 1.00 35.53 86 MET A O 1
#

pLDDT: mean 87.56, std 15.96, range [35.53, 97.5]

Sequence (86 aa):
MNYFDKNGNQIKAGMDIRMADGSFERVYETTDAYGNPDLGINASNEEYLERHPYASREYYSLCNFDMSEVEIVDQMELPGMSMGGM

Foldseek 3Di:
DWAAALVRHTDDAQFWKQALVRDIFGKHWDADPVRHIFIFTWPDDPVVCVVPVPDDTDTDTPVVGDRSRMDTDDPVPDPPPPPPDD

Secondary structure (DSSP, 8-state):
--EE-TTSPEE-TT-EEE-TTS-EEE-EEEE-TTS-EEEEEE-S-HHHHHH-TTSPP-EEEGGGS-TTS-EEE-TTS-TT------